Protein AF-F5CR28-F1 (afdb_monomer_lite)

Structure (mmCIF, N/CA/C/O backbone):
data_AF-F5CR28-F1
#
_entry.id   AF-F5CR28-F1
#
loop_
_atom_site.group_PDB
_atom_site.id
_atom_site.type_symbol
_atom_site.label_atom_id
_atom_site.label_alt_id
_atom_site.label_comp_id
_atom_site.label_asym_id
_atom_site.label_entity_id
_atom_site.label_seq_id
_atom_site.pdbx_PDB_ins_code
_atom_site.Cartn_x
_atom_site.Cartn_y
_atom_site.Cartn_z
_atom_site.occupancy
_atom_site.B_iso_or_equiv
_atom_site.auth_seq_id
_atom_site.auth_comp_id
_atom_site.auth_asym_id
_atom_site.auth_atom_id
_atom_site.pdbx_PDB_model_num
ATOM 1 N N . ARG A 1 1 ? -5.682 -2.112 -16.790 1.00 66.12 1 ARG A N 1
ATOM 2 C CA . ARG A 1 1 ? -5.775 -3.571 -17.037 1.00 66.12 1 ARG A CA 1
ATOM 3 C C . ARG A 1 1 ? -5.059 -4.233 -15.878 1.00 66.12 1 ARG A C 1
ATOM 5 O O . ARG A 1 1 ? -3.949 -3.812 -15.618 1.00 66.12 1 ARG A O 1
ATOM 12 N N . ILE A 1 2 ? -5.684 -5.152 -15.150 1.00 67.88 2 ILE A N 1
ATOM 13 C CA . ILE A 1 2 ? -4.972 -5.918 -14.116 1.00 67.88 2 ILE A CA 1
ATOM 14 C C . ILE A 1 2 ? -4.130 -6.959 -14.855 1.00 67.88 2 ILE A C 1
ATOM 16 O O . ILE A 1 2 ? -4.662 -7.617 -15.750 1.00 67.88 2 ILE A O 1
ATOM 20 N N . ASP A 1 3 ? -2.832 -7.037 -14.564 1.00 73.31 3 ASP A N 1
ATOM 21 C CA . ASP A 1 3 ? -1.926 -7.952 -15.268 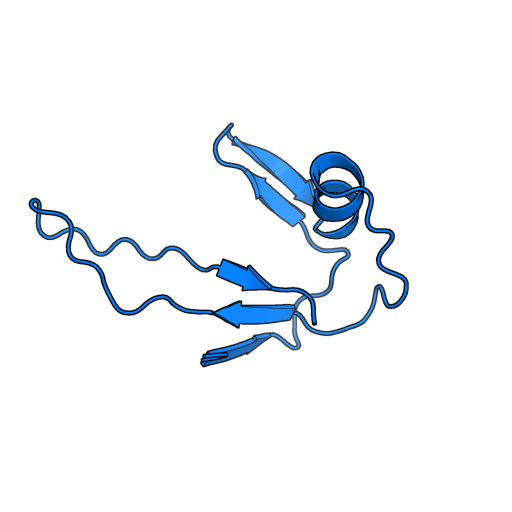1.00 73.31 3 ASP A CA 1
ATOM 22 C C . ASP A 1 3 ? -1.661 -9.231 -14.464 1.00 73.31 3 ASP A C 1
ATOM 24 O O . ASP A 1 3 ? -1.355 -10.254 -15.070 1.00 73.31 3 ASP A O 1
ATOM 28 N N . ASP A 1 4 ? -1.787 -9.190 -13.131 1.00 77.88 4 ASP A N 1
ATOM 29 C CA . ASP A 1 4 ? -1.578 -10.348 -12.255 1.00 77.88 4 ASP A CA 1
ATOM 30 C C . ASP A 1 4 ? -2.259 -10.170 -10.885 1.00 77.88 4 ASP A C 1
ATOM 32 O O . ASP A 1 4 ? -2.641 -9.055 -10.511 1.00 77.88 4 ASP A O 1
ATOM 36 N N . VAL A 1 5 ? -2.363 -11.257 -10.118 1.00 81.88 5 VAL A N 1
ATOM 37 C CA . VAL A 1 5 ? -2.787 -11.239 -8.706 1.00 81.88 5 VAL A CA 1
ATOM 38 C C . VAL A 1 5 ? -1.679 -11.850 -7.854 1.00 81.88 5 VAL A C 1
ATOM 40 O O . VAL A 1 5 ? -1.317 -13.011 -8.045 1.00 81.88 5 VAL A O 1
ATOM 43 N N . ASP A 1 6 ? -1.150 -11.080 -6.905 1.00 82.25 6 ASP A N 1
ATOM 44 C CA . ASP A 1 6 ? -0.170 -11.559 -5.933 1.00 82.25 6 ASP A CA 1
ATOM 45 C C . ASP A 1 6 ? -0.880 -12.162 -4.720 1.00 82.25 6 ASP A C 1
ATOM 47 O O . ASP A 1 6 ? -1.344 -11.454 -3.827 1.00 82.25 6 ASP A O 1
ATOM 51 N N . TRP A 1 7 ? -0.960 -13.491 -4.696 1.00 83.31 7 TRP A N 1
ATOM 52 C CA . TRP A 1 7 ? -1.541 -14.253 -3.587 1.00 83.31 7 TRP A CA 1
ATOM 53 C C . TRP A 1 7 ? -0.597 -14.410 -2.393 1.00 83.31 7 TRP A C 1
ATOM 55 O O . TRP A 1 7 ? -1.025 -14.882 -1.343 1.00 83.31 7 TRP A O 1
ATOM 65 N N . ASN A 1 8 ? 0.680 -14.049 -2.545 1.00 85.31 8 ASN A N 1
ATOM 66 C CA . ASN A 1 8 ? 1.667 -14.159 -1.473 1.00 85.31 8 ASN A CA 1
ATOM 67 C C . ASN A 1 8 ? 1.781 -12.874 -0.653 1.00 85.31 8 ASN A C 1
ATOM 69 O O . ASN A 1 8 ? 2.444 -12.888 0.382 1.00 8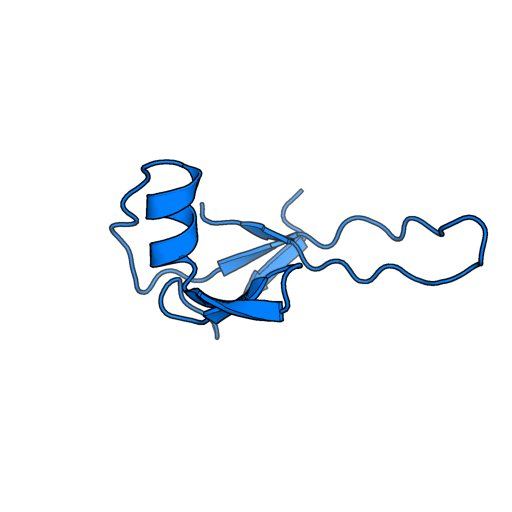5.31 8 ASN A O 1
ATOM 73 N N . LYS A 1 9 ? 1.172 -11.781 -1.125 1.00 84.06 9 LYS A N 1
ATOM 74 C CA . LYS A 1 9 ? 1.176 -10.493 -0.444 1.00 84.06 9 LYS A CA 1
ATOM 75 C C . LYS A 1 9 ? -0.214 -10.069 -0.020 1.00 84.06 9 LYS A C 1
ATOM 77 O O . LYS A 1 9 ? -1.197 -10.305 -0.716 1.00 84.06 9 LYS A O 1
ATOM 82 N N . THR A 1 10 ? -0.259 -9.378 1.105 1.00 89.38 10 THR A N 1
ATOM 83 C CA . THR A 1 10 ? -1.470 -8.861 1.737 1.00 89.38 10 THR A CA 1
ATOM 84 C C . THR A 1 10 ? -1.332 -7.359 2.003 1.00 89.38 10 THR A C 1
ATOM 86 O O . THR A 1 10 ? -0.218 -6.831 2.034 1.00 89.38 10 THR A O 1
ATOM 89 N N . PRO A 1 11 ? -2.433 -6.628 2.241 1.00 87.62 11 PRO A N 1
ATOM 90 C CA . PRO A 1 11 ? -2.392 -5.230 2.663 1.00 87.62 11 PRO A CA 1
ATOM 91 C C . PRO A 1 11 ? -1.516 -4.950 3.897 1.00 87.62 11 PRO A C 1
ATOM 93 O O . PRO A 1 11 ? -1.074 -3.814 4.085 1.00 87.62 11 PRO A O 1
ATOM 96 N N . LYS A 1 12 ? -1.264 -5.967 4.733 1.00 89.50 12 LYS A N 1
ATOM 97 C CA . LYS A 1 12 ? -0.376 -5.887 5.903 1.00 89.50 12 LYS A CA 1
ATOM 98 C C . LYS A 1 12 ? 1.103 -5.780 5.527 1.00 89.50 12 LYS A C 1
ATOM 100 O O . LYS A 1 12 ? 1.897 -5.348 6.359 1.00 89.50 12 LYS A O 1
ATOM 105 N N . ASP A 1 13 ? 1.470 -6.156 4.304 1.00 90.31 13 ASP A N 1
ATOM 106 C CA . ASP A 1 13 ? 2.842 -6.040 3.829 1.00 90.31 13 ASP A CA 1
ATOM 107 C C . ASP A 1 13 ? 3.251 -4.584 3.604 1.00 90.31 13 ASP A C 1
ATOM 109 O O . ASP A 1 13 ? 2.430 -3.686 3.390 1.00 90.31 13 ASP A O 1
ATOM 113 N N . SER A 1 14 ? 4.563 -4.369 3.640 1.00 90.44 14 SER A N 1
ATOM 114 C CA . SER A 1 14 ? 5.184 -3.063 3.458 1.00 90.44 14 SER A CA 1
ATOM 115 C C . SER A 1 14 ? 5.745 -2.888 2.053 1.00 90.44 14 SER A C 1
ATOM 117 O O . SER A 1 14 ? 6.179 -3.840 1.400 1.00 90.44 14 SER A O 1
ATOM 119 N N . PHE A 1 15 ? 5.796 -1.639 1.605 1.00 87.88 15 PHE A N 1
ATOM 120 C CA . PHE A 1 15 ? 6.538 -1.229 0.424 1.00 87.88 15 PHE A CA 1
ATOM 121 C C . PHE A 1 15 ? 7.372 0.015 0.725 1.00 87.88 15 PHE A C 1
ATOM 123 O O . PHE A 1 15 ? 7.071 0.798 1.630 1.00 87.88 15 PHE A O 1
ATOM 130 N N . THR A 1 16 ? 8.442 0.192 -0.043 1.00 88.88 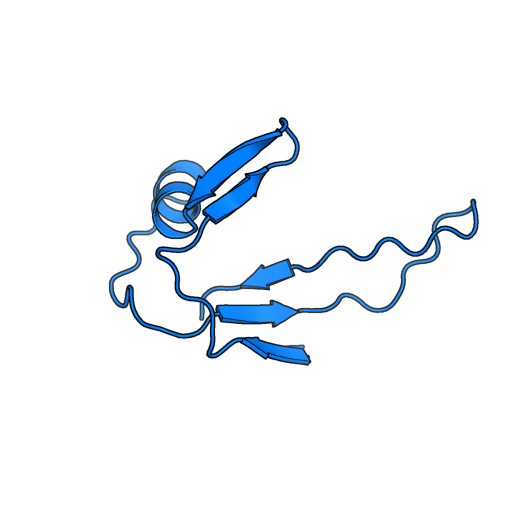16 THR A N 1
ATOM 131 C CA . THR A 1 16 ? 9.306 1.365 0.068 1.00 88.88 16 THR A CA 1
ATOM 132 C C . THR A 1 16 ? 8.719 2.515 -0.744 1.00 88.88 16 THR A C 1
ATOM 134 O O . THR A 1 16 ? 8.501 2.402 -1.952 1.00 88.88 16 THR A O 1
ATOM 137 N N . MET A 1 17 ? 8.465 3.634 -0.078 1.00 85.69 17 MET A N 1
ATOM 138 C CA . MET A 1 17 ? 8.057 4.887 -0.699 1.00 85.69 17 MET A CA 1
ATOM 139 C C . MET A 1 17 ? 9.212 5.545 -1.458 1.00 85.69 17 MET A C 1
ATOM 141 O O . MET A 1 17 ? 10.388 5.240 -1.261 1.00 85.69 17 MET A O 1
ATOM 145 N N . SER A 1 18 ? 8.882 6.528 -2.298 1.00 81.69 18 SER A N 1
ATOM 146 C CA . SER A 1 18 ? 9.871 7.326 -3.032 1.00 81.69 18 SER A CA 1
ATOM 147 C C . SER A 1 18 ? 10.826 8.118 -2.133 1.00 81.69 18 SER A C 1
ATOM 149 O O . SER A 1 18 ? 11.901 8.499 -2.584 1.00 81.69 18 SER A O 1
ATOM 151 N N . ASP A 1 19 ? 10.441 8.393 -0.883 1.00 86.38 19 ASP A N 1
ATOM 152 C CA . ASP A 1 19 ? 11.289 9.050 0.120 1.00 86.38 19 ASP A CA 1
ATOM 153 C C . ASP A 1 19 ? 12.225 8.069 0.856 1.00 86.38 19 ASP A C 1
ATOM 155 O O . ASP A 1 19 ? 12.994 8.485 1.723 1.00 86.38 19 ASP A O 1
ATOM 159 N N . GLY A 1 20 ? 12.174 6.779 0.508 1.00 88.50 20 GLY A N 1
ATOM 160 C CA . GLY A 1 20 ? 12.971 5.715 1.111 1.00 88.50 20 GLY A CA 1
ATOM 161 C C . GLY A 1 20 ? 12.387 5.138 2.401 1.00 88.50 20 GLY A C 1
ATOM 162 O O . GLY A 1 20 ? 13.001 4.241 2.977 1.00 88.50 20 GLY A O 1
ATOM 163 N N . LYS A 1 21 ? 11.227 5.610 2.874 1.00 90.56 21 LYS A N 1
ATOM 164 C CA . LYS A 1 21 ? 10.575 5.036 4.058 1.00 90.56 21 LYS A CA 1
ATOM 165 C C . LYS A 1 21 ? 9.777 3.795 3.697 1.00 90.56 21 LYS A C 1
ATOM 167 O O . LYS A 1 21 ? 9.149 3.731 2.645 1.00 90.56 21 LYS A O 1
ATOM 172 N N . GLU A 1 22 ? 9.761 2.827 4.603 1.00 92.44 22 GLU A N 1
ATOM 173 C CA . GLU A 1 22 ? 8.842 1.697 4.513 1.00 92.44 22 GLU A CA 1
ATOM 174 C C . GLU A 1 22 ? 7.502 2.049 5.156 1.00 92.44 22 GLU A C 1
ATOM 176 O O . GLU A 1 22 ? 7.443 2.646 6.234 1.00 92.44 22 GLU A O 1
ATOM 181 N N . ILE A 1 23 ? 6.423 1.677 4.478 1.00 93.06 23 ILE A N 1
ATOM 182 C CA . ILE A 1 23 ? 5.054 1.845 4.955 1.00 93.06 23 ILE A CA 1
ATOM 183 C C . ILE A 1 23 ? 4.212 0.651 4.514 1.00 93.06 23 ILE A C 1
ATOM 185 O O . ILE A 1 23 ? 4.444 0.086 3.446 1.00 93.06 23 ILE A O 1
ATOM 189 N N . THR A 1 24 ? 3.221 0.279 5.319 1.00 91.56 24 THR A N 1
ATOM 190 C CA . THR A 1 24 ? 2.246 -0.752 4.949 1.00 91.56 24 THR A CA 1
ATOM 191 C C . THR A 1 24 ? 1.226 -0.213 3.948 1.00 91.56 24 THR A C 1
ATOM 193 O O . THR A 1 24 ? 0.958 0.995 3.910 1.00 91.56 24 THR A O 1
ATOM 196 N N . PHE A 1 25 ? 0.606 -1.089 3.151 1.00 89.19 25 PHE A N 1
ATOM 197 C CA . PHE A 1 25 ? -0.497 -0.657 2.282 1.00 89.19 25 PHE A CA 1
ATOM 198 C C . PHE A 1 25 ? -1.657 -0.089 3.109 1.00 89.19 25 PHE A C 1
ATOM 200 O O . PHE A 1 25 ? -2.205 0.949 2.744 1.00 89.19 25 PHE A O 1
ATOM 207 N N . LEU A 1 26 ? -1.979 -0.698 4.256 1.00 90.56 26 LEU A N 1
ATOM 208 C CA . LEU A 1 26 ? -2.999 -0.193 5.186 1.00 90.56 26 LEU A CA 1
ATOM 209 C C . LEU A 1 26 ? -2.750 1.270 5.581 1.00 90.56 26 LEU A C 1
ATOM 211 O O . LEU A 1 26 ? -3.617 2.130 5.394 1.00 90.56 26 LEU A O 1
ATOM 215 N N . ASP A 1 27 ? -1.551 1.561 6.091 1.00 90.38 27 ASP A N 1
ATOM 216 C CA . ASP A 1 27 ? -1.192 2.907 6.535 1.00 90.38 27 ASP A CA 1
ATOM 217 C C . ASP A 1 27 ? -1.159 3.894 5.378 1.00 90.38 27 ASP A C 1
ATOM 219 O O . ASP A 1 27 ? -1.569 5.044 5.538 1.00 90.38 27 ASP A O 1
ATOM 223 N N . TYR A 1 28 ? -0.674 3.458 4.217 1.00 91.69 28 TYR A N 1
ATOM 224 C CA . TYR A 1 28 ? -0.619 4.293 3.032 1.00 91.69 28 TYR A CA 1
ATOM 225 C C . TYR A 1 28 ? -2.012 4.738 2.592 1.0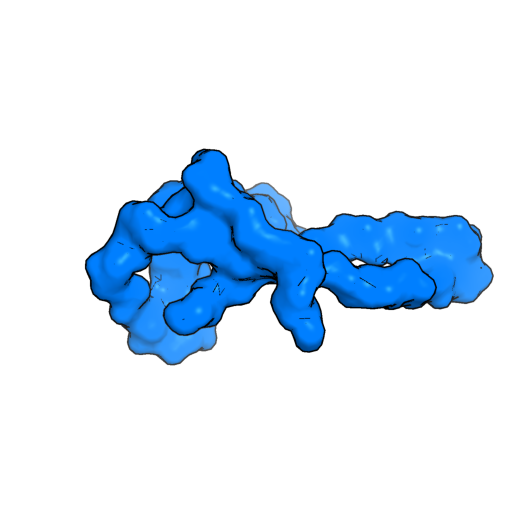0 91.69 28 TYR A C 1
ATOM 227 O O . TYR A 1 28 ? -2.258 5.936 2.456 1.00 91.69 28 TYR A O 1
ATOM 235 N N . TYR A 1 29 ? -2.944 3.801 2.414 1.00 89.25 29 TYR A N 1
ATOM 236 C CA . TYR A 1 29 ? -4.298 4.124 1.963 1.00 89.25 29 TYR A CA 1
ATOM 237 C C . TYR A 1 29 ? -5.086 4.920 3.009 1.00 89.25 29 TYR A C 1
ATOM 239 O O . TYR A 1 29 ? -5.822 5.844 2.654 1.00 89.25 29 TYR A O 1
ATOM 247 N N . SER A 1 30 ? -4.861 4.649 4.294 1.00 90.81 30 SER A N 1
ATOM 248 C CA . SER A 1 30 ? -5.456 5.422 5.385 1.00 90.81 30 SER A CA 1
ATOM 249 C C . SER A 1 30 ? -4.935 6.864 5.415 1.00 90.81 30 SER A C 1
ATOM 251 O O . SER A 1 30 ? -5.724 7.807 5.418 1.00 90.81 30 SER A O 1
ATOM 253 N N . LYS A 1 31 ? -3.614 7.073 5.358 1.00 89.94 31 LYS A N 1
ATOM 254 C CA . LYS A 1 31 ? -3.003 8.411 5.468 1.00 89.94 31 LYS A CA 1
ATOM 255 C C . LYS A 1 31 ? -3.153 9.248 4.201 1.00 89.94 31 LYS A C 1
ATOM 257 O O . LYS A 1 31 ? -3.411 10.445 4.300 1.00 89.94 31 LYS A O 1
ATOM 262 N N . ASN A 1 32 ? -2.988 8.646 3.025 1.00 88.44 32 ASN A N 1
ATOM 263 C CA . ASN A 1 32 ? -2.997 9.381 1.759 1.00 88.44 32 ASN A CA 1
ATOM 264 C C . ASN A 1 32 ? -4.404 9.567 1.190 1.00 88.44 32 ASN A C 1
ATOM 266 O O . ASN A 1 32 ? -4.646 10.559 0.505 1.00 88.44 32 ASN A O 1
ATOM 270 N N . TYR A 1 33 ? -5.316 8.629 1.459 1.00 88.56 33 TYR A N 1
ATOM 271 C CA . TYR A 1 33 ? -6.649 8.620 0.853 1.00 88.56 33 TYR A CA 1
ATOM 272 C C . TYR A 1 33 ? -7.794 8.576 1.874 1.00 88.56 33 TYR A C 1
ATOM 274 O O . TYR A 1 33 ? -8.950 8.687 1.475 1.00 88.56 33 TYR A O 1
ATOM 282 N N . GLY A 1 34 ? -7.514 8.438 3.176 1.00 89.06 34 GLY A N 1
ATOM 283 C CA . GLY A 1 34 ? -8.553 8.315 4.203 1.00 89.06 34 GLY A CA 1
ATOM 284 C C . GLY A 1 34 ? -9.327 6.995 4.133 1.00 89.06 34 GLY A C 1
ATOM 285 O O . GLY A 1 34 ? -10.439 6.914 4.650 1.00 89.06 34 GLY A O 1
ATOM 286 N N . ILE A 1 35 ? -8.780 5.976 3.462 1.00 89.62 35 ILE A N 1
ATOM 287 C CA . ILE A 1 35 ? -9.456 4.696 3.232 1.00 89.62 35 ILE A CA 1
ATOM 288 C C . ILE A 1 35 ? -9.012 3.691 4.292 1.00 89.62 35 ILE A C 1
ATOM 290 O O . ILE A 1 35 ? -7.836 3.344 4.386 1.00 89.62 35 ILE A O 1
ATOM 294 N N . THR A 1 36 ? -9.971 3.175 5.058 1.00 89.00 36 THR A N 1
ATOM 295 C CA . THR A 1 36 ? -9.749 2.034 5.951 1.00 89.00 36 THR A CA 1
ATOM 296 C C . THR A 1 36 ? -10.018 0.741 5.193 1.00 89.00 36 THR A C 1
ATOM 298 O O . THR A 1 36 ? -11.169 0.397 4.914 1.00 89.00 36 THR A O 1
ATOM 301 N N . VAL A 1 37 ? -8.949 0.028 4.854 1.00 86.31 37 VAL A N 1
ATOM 302 C CA . VAL A 1 37 ? -9.025 -1.310 4.260 1.00 86.31 37 VAL A CA 1
ATOM 303 C C . VAL A 1 37 ? -9.571 -2.267 5.322 1.00 86.31 37 VAL A C 1
ATOM 305 O O . VAL A 1 37 ? -9.016 -2.355 6.411 1.00 86.31 37 VAL A O 1
ATOM 308 N N . LYS A 1 38 ? -10.691 -2.937 5.029 1.00 86.31 38 LYS A N 1
ATOM 309 C CA . LYS A 1 38 ? -11.354 -3.856 5.973 1.00 86.31 38 LYS A CA 1
ATOM 310 C C . LYS A 1 38 ? -10.856 -5.292 5.845 1.00 86.31 38 LYS A C 1
ATOM 312 O O . LYS A 1 38 ? -10.683 -5.973 6.846 1.00 86.31 38 LYS A O 1
ATOM 317 N N . GLU A 1 39 ? -10.636 -5.728 4.609 1.00 86.25 39 GLU A N 1
ATOM 318 C CA . GLU A 1 39 ? -10.138 -7.063 4.289 1.00 86.25 39 GLU A CA 1
ATOM 319 C C . GLU A 1 39 ? -8.613 -7.021 4.269 1.00 86.25 39 GLU A C 1
ATOM 321 O O . GLU A 1 39 ? -7.993 -6.727 3.249 1.00 86.25 39 GLU A O 1
ATOM 326 N N . GLU A 1 40 ? -7.993 -7.241 5.425 1.00 85.25 40 GLU A N 1
ATOM 327 C CA . GLU A 1 40 ? -6.537 -7.143 5.560 1.00 85.25 40 GLU A CA 1
ATOM 328 C C . GLU A 1 40 ? -5.787 -8.374 5.021 1.00 85.25 40 GLU A C 1
ATOM 330 O O . GLU A 1 40 ? -4.573 -8.308 4.848 1.00 85.25 40 GLU A O 1
ATOM 335 N N . ASP A 1 41 ? -6.498 -9.473 4.751 1.00 84.75 41 ASP A N 1
ATOM 336 C CA . ASP A 1 41 ? -5.943 -10.739 4.246 1.00 84.75 41 ASP A CA 1
ATOM 337 C C . ASP A 1 41 ? -6.202 -10.942 2.739 1.00 84.75 41 ASP A C 1
ATOM 339 O O . ASP A 1 41 ? -5.934 -12.010 2.189 1.00 84.75 41 ASP A O 1
ATOM 343 N N . GLN A 1 42 ? -6.740 -9.928 2.052 1.00 85.56 42 GLN A N 1
ATOM 344 C CA . GLN A 1 42 ? -6.959 -10.005 0.608 1.00 85.56 42 GLN A CA 1
ATOM 345 C C . GLN A 1 42 ? -5.627 -10.017 -0.166 1.00 85.56 42 GLN A C 1
ATOM 347 O O . GLN A 1 42 ? -4.663 -9.386 0.269 1.00 85.56 42 GLN A O 1
ATOM 352 N N . PRO A 1 43 ? -5.557 -10.681 -1.331 1.00 88.25 43 PRO A N 1
ATOM 353 C CA . PRO A 1 43 ? -4.384 -10.615 -2.195 1.00 88.25 43 PRO A CA 1
ATOM 354 C C . PRO A 1 43 ? -4.244 -9.231 -2.848 1.00 88.25 43 PRO A C 1
ATOM 356 O O . PRO A 1 43 ? -5.226 -8.500 -3.012 1.00 88.25 43 PRO A O 1
ATOM 359 N N . LEU A 1 44 ? -3.031 -8.878 -3.277 1.00 85.75 44 LEU A N 1
ATOM 360 C CA . LEU A 1 44 ? -2.772 -7.607 -3.963 1.00 85.75 44 LEU A CA 1
ATOM 361 C C . LEU A 1 44 ? -2.891 -7.753 -5.483 1.00 85.75 44 LEU A C 1
ATOM 363 O O . LEU A 1 44 ? -2.419 -8.725 -6.072 1.00 85.75 44 LEU A O 1
ATOM 367 N N . LEU A 1 45 ? -3.474 -6.757 -6.152 1.00 83.88 45 LEU A N 1
ATOM 368 C CA . LEU A 1 45 ? -3.509 -6.728 -7.613 1.00 83.88 45 LEU A CA 1
ATOM 369 C C . LEU A 1 45 ? -2.232 -6.089 -8.148 1.00 83.88 45 LEU A C 1
ATOM 371 O O . LEU A 1 45 ? -1.885 -4.969 -7.771 1.00 83.88 45 LEU A O 1
ATOM 375 N N . ILE A 1 46 ? -1.562 -6.766 -9.077 1.00 76.75 46 ILE A N 1
ATOM 376 C CA . ILE A 1 46 ? -0.389 -6.220 -9.753 1.00 76.75 46 ILE A CA 1
ATOM 377 C C . ILE A 1 46 ? -0.830 -5.612 -11.081 1.00 76.75 46 ILE A C 1
ATOM 379 O O . ILE A 1 46 ? -1.384 -6.278 -11.964 1.00 76.75 46 ILE A O 1
ATOM 383 N N . HIS A 1 47 ? -0.501 -4.338 -11.257 1.00 75.25 47 HIS A N 1
ATOM 384 C CA . HIS A 1 47 ? -0.458 -3.709 -12.562 1.00 75.25 47 HIS A CA 1
ATOM 385 C C . HIS A 1 47 ? 0.996 -3.458 -12.965 1.00 75.25 47 HIS A C 1
ATOM 387 O O . HIS A 1 47 ? 1.747 -2.763 -12.275 1.00 75.25 47 HIS A O 1
ATOM 393 N N . ARG A 1 48 ? 1.391 -4.020 -14.110 1.00 68.50 48 ARG A N 1
ATOM 394 C CA . ARG A 1 48 ? 2.692 -3.773 -14.731 1.00 68.50 48 ARG A CA 1
ATOM 395 C C . ARG A 1 48 ? 2.439 -2.823 -15.906 1.00 68.50 48 ARG A C 1
ATOM 397 O O . ARG A 1 48 ? 2.029 -3.290 -16.970 1.00 68.50 48 ARG A O 1
ATOM 404 N N . PRO A 1 49 ? 2.616 -1.496 -15.750 1.00 60.66 49 PRO A N 1
ATOM 405 C CA . PRO A 1 49 ? 2.490 -0.585 -16.879 1.00 60.66 49 PRO A CA 1
ATOM 406 C C . PRO A 1 49 ? 3.424 -1.055 -18.001 1.00 60.66 49 PRO A C 1
ATOM 408 O O . PRO A 1 49 ? 4.591 -1.357 -17.750 1.00 60.66 49 PRO A O 1
ATOM 411 N N . SER A 1 50 ? 2.903 -1.157 -19.232 1.00 52.69 50 SER A N 1
ATOM 412 C CA . SER A 1 50 ? 3.713 -1.536 -20.395 1.00 52.69 50 SER A CA 1
ATOM 413 C C . SER A 1 50 ? 4.945 -0.646 -20.476 1.00 52.69 50 SER A C 1
ATOM 415 O O . SER A 1 50 ? 4.822 0.572 -20.336 1.00 52.69 50 SER A O 1
ATOM 417 N N . GLU A 1 51 ? 6.098 -1.284 -20.688 1.00 50.50 51 GLU A N 1
ATOM 418 C CA . GLU A 1 51 ? 7.438 -0.699 -20.723 1.00 50.50 51 GLU A CA 1
ATOM 419 C C . GLU A 1 51 ? 7.436 0.679 -21.391 1.00 50.50 51 GLU A C 1
ATOM 421 O O . GLU A 1 51 ? 7.486 0.813 -22.614 1.00 50.50 51 GLU A O 1
ATOM 426 N N . ARG A 1 52 ? 7.374 1.741 -20.585 1.00 47.19 52 ARG A N 1
ATOM 427 C CA . ARG A 1 52 ? 7.698 3.071 -21.081 1.00 47.19 52 ARG A CA 1
ATOM 428 C C . ARG A 1 52 ? 9.212 3.166 -21.046 1.00 47.19 52 ARG A C 1
ATOM 430 O O . ARG A 1 52 ? 9.790 3.420 -19.991 1.00 47.19 52 ARG A O 1
ATOM 437 N N . GLN A 1 53 ? 9.844 2.929 -22.197 1.00 44.81 53 GLN A N 1
ATOM 438 C CA . GLN A 1 53 ? 11.219 3.362 -22.420 1.00 44.81 53 GLN A CA 1
ATOM 439 C C . GLN A 1 53 ? 11.281 4.853 -22.093 1.00 44.81 53 GLN A C 1
ATOM 441 O O . GLN A 1 53 ? 10.612 5.672 -22.726 1.00 44.81 53 GLN A O 1
ATOM 446 N N . ASN A 1 54 ? 12.062 5.213 -21.081 1.00 47.59 54 ASN A N 1
ATOM 447 C CA . ASN A 1 54 ? 12.519 6.587 -20.980 1.00 47.59 54 ASN A CA 1
ATOM 448 C C . ASN A 1 54 ? 13.497 6.857 -22.142 1.00 47.59 54 ASN A C 1
ATOM 450 O O . ASN A 1 54 ? 14.071 5.927 -22.711 1.00 47.59 54 ASN A O 1
ATOM 454 N N . ASN A 1 55 ? 13.728 8.127 -22.490 1.00 51.50 55 ASN A N 1
ATOM 455 C CA . ASN A 1 55 ? 14.636 8.532 -23.580 1.00 51.50 55 ASN A CA 1
ATOM 456 C C . ASN A 1 55 ? 16.105 8.063 -23.400 1.00 51.50 55 ASN A C 1
ATOM 458 O O . ASN A 1 55 ? 16.956 8.392 -24.219 1.00 51.50 55 ASN A O 1
ATOM 462 N N . GLN A 1 56 ? 16.411 7.325 -22.328 1.00 56.97 56 GLN A N 1
ATOM 463 C CA . GLN A 1 56 ? 17.722 6.771 -21.988 1.00 56.97 56 GLN A CA 1
ATOM 464 C C . GLN A 1 56 ? 17.781 5.237 -22.133 1.00 56.97 56 GLN A C 1
ATOM 466 O O . GLN A 1 56 ? 18.805 4.639 -21.818 1.00 56.97 56 GLN A O 1
ATOM 471 N N . GLY A 1 57 ? 16.709 4.581 -22.598 1.00 52.88 57 GLY A N 1
ATOM 472 C CA . GLY A 1 57 ? 16.680 3.126 -22.802 1.00 52.88 57 GLY A CA 1
ATOM 473 C C . GLY A 1 57 ? 16.609 2.298 -21.512 1.00 52.88 57 GLY A C 1
ATOM 474 O O . GLY A 1 57 ? 16.745 1.078 -21.564 1.00 52.88 57 GLY A O 1
ATOM 475 N N . MET A 1 58 ? 16.375 2.928 -20.356 1.00 47.84 58 MET A N 1
ATOM 476 C CA . MET A 1 58 ? 16.169 2.235 -19.086 1.00 47.84 58 MET A CA 1
ATOM 477 C C . MET A 1 58 ? 14.712 1.785 -18.954 1.00 47.84 58 MET A C 1
ATOM 479 O O . MET A 1 58 ? 13.777 2.587 -19.023 1.00 47.84 58 MET A O 1
ATOM 483 N N . LEU A 1 59 ? 14.530 0.487 -18.708 1.00 50.56 59 LEU A N 1
ATOM 484 C CA . LEU A 1 59 ? 13.243 -0.100 -18.352 1.00 50.56 59 LEU A CA 1
ATOM 485 C C . LEU A 1 59 ? 12.852 0.371 -16.946 1.00 50.56 59 LEU A C 1
ATOM 487 O O . LEU A 1 59 ? 13.412 -0.081 -15.946 1.00 50.56 59 LEU A O 1
ATOM 491 N N . LEU A 1 60 ? 11.887 1.287 -16.857 1.00 47.94 60 LEU A N 1
ATOM 492 C CA . LEU A 1 60 ? 11.257 1.636 -15.586 1.00 47.94 60 LEU A CA 1
ATOM 493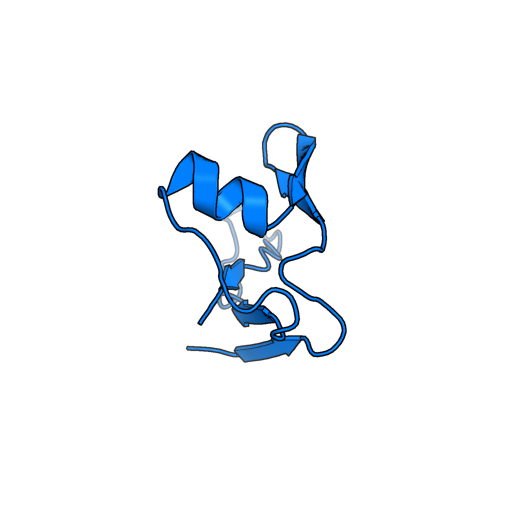 C C . LEU A 1 60 ? 10.299 0.507 -15.200 1.00 47.94 60 LEU A C 1
ATOM 495 O O . LEU A 1 60 ? 9.140 0.482 -15.607 1.00 47.94 60 LEU A O 1
ATOM 499 N N . LYS A 1 61 ? 10.800 -0.451 -14.421 1.00 49.31 61 LYS A N 1
ATOM 500 C CA . LYS A 1 61 ? 10.001 -1.525 -13.824 1.00 49.31 61 LYS A CA 1
ATOM 501 C C . LYS A 1 61 ? 9.239 -0.968 -12.613 1.00 49.31 61 LYS A C 1
ATOM 503 O O . LYS A 1 61 ? 9.567 -1.258 -11.470 1.00 49.31 61 LYS A O 1
ATOM 508 N N . SER A 1 62 ? 8.277 -0.080 -12.847 1.00 54.41 62 SER A N 1
ATOM 509 C CA . SER A 1 62 ? 7.397 0.420 -11.788 1.00 54.41 62 SER A CA 1
ATOM 510 C C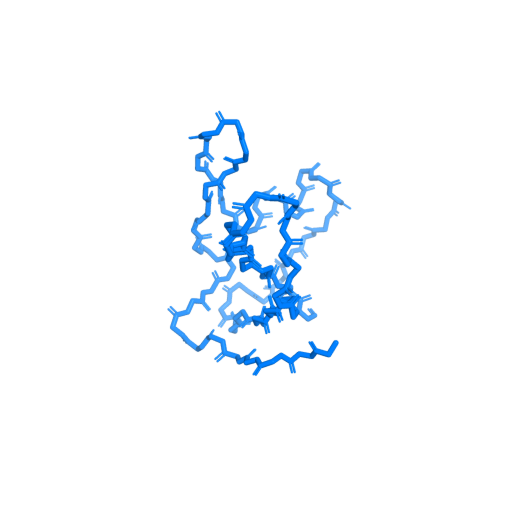 . SER A 1 62 ? 6.265 -0.584 -11.586 1.00 54.41 62 SER A C 1
ATOM 512 O O . SER A 1 62 ? 5.316 -0.596 -12.365 1.00 54.41 62 SER A O 1
ATOM 514 N N . GLU A 1 63 ? 6.369 -1.456 -10.589 1.00 56.09 63 GLU A N 1
ATOM 515 C CA . GLU A 1 63 ? 5.246 -2.302 -10.175 1.00 56.09 63 GLU A CA 1
ATOM 516 C C . GLU A 1 63 ? 4.234 -1.438 -9.413 1.00 56.09 63 GLU A C 1
ATOM 518 O O . GLU A 1 63 ? 4.570 -0.821 -8.404 1.00 56.09 63 GLU A O 1
ATOM 523 N N . ILE A 1 64 ? 3.005 -1.344 -9.928 1.00 63.50 64 ILE A N 1
ATOM 524 C CA . ILE A 1 64 ? 1.914 -0.613 -9.280 1.00 63.50 64 ILE A CA 1
ATOM 525 C C . ILE A 1 64 ? 1.014 -1.651 -8.617 1.00 63.50 64 ILE A C 1
ATOM 527 O O . ILE A 1 64 ? 0.402 -2.472 -9.301 1.00 63.50 64 ILE A O 1
ATOM 531 N N . LEU A 1 65 ? 0.942 -1.615 -7.289 1.00 62.59 65 LEU A N 1
ATOM 532 C CA . LEU A 1 65 ? 0.088 -2.497 -6.497 1.00 62.59 65 LEU A CA 1
ATOM 533 C C . LEU A 1 65 ? -1.225 -1.776 -6.182 1.00 62.59 65 LEU A C 1
ATOM 535 O O . LEU A 1 65 ? -1.225 -0.688 -5.601 1.00 62.59 65 LEU A O 1
ATOM 539 N N . LEU A 1 66 ? -2.339 -2.365 -6.608 1.00 68.31 66 LEU A N 1
ATOM 540 C CA . LEU A 1 66 ? -3.684 -1.816 -6.454 1.00 68.31 66 LEU A CA 1
ATOM 541 C C . LEU A 1 66 ? -4.478 -2.673 -5.463 1.00 68.31 66 LEU A C 1
ATOM 543 O O . LEU A 1 66 ? -4.412 -3.902 -5.507 1.00 68.31 66 LEU A O 1
ATOM 547 N N . LEU A 1 67 ? -5.235 -2.017 -4.584 1.00 66.81 67 LEU A N 1
ATOM 548 C CA . LEU A 1 67 ? -6.260 -2.678 -3.776 1.00 66.81 67 LEU A CA 1
ATOM 549 C C . LEU A 1 67 ? -7.590 -2.668 -4.556 1.00 66.81 67 LEU A C 1
ATOM 551 O O . LEU A 1 67 ? -7.944 -1.602 -5.071 1.00 66.81 67 LEU A O 1
ATOM 555 N N . PRO A 1 68 ? -8.277 -3.819 -4.703 1.00 55.59 68 PRO A N 1
ATOM 556 C CA . PRO A 1 68 ? -9.619 -3.887 -5.283 1.00 55.59 68 PRO A CA 1
ATOM 557 C C . PRO A 1 68 ? -10.701 -3.272 -4.387 1.00 55.59 68 PRO A C 1
ATOM 559 O O . PRO A 1 68 ? -10.518 -3.229 -3.149 1.00 55.59 68 PRO A O 1
#

InterPro domains:
  IPR003100 PAZ domain [PF02170] (1-58)
  IPR003100 PAZ domain [PS50821] (1-68)
  IPR036085 PAZ domain superfamily [SSF101690] (1-56)

Sequence (68 aa):
RIDDVDWNKTPKDSFTMSDGKEITFLDYYSKNYGITVKEEDQPLLIHRPSERQNNQGMLLKSEILLLP

Radius of gyration: 13.5 Å; chains: 1; bounding box: 29×24×30 Å

Secondary structure (DSSP, 8-state):
---EEETT--TTSEEE-TTS-EEEHHHHHHHHH----S-TTPPEEEE-----B-TT--B----EEE--

Organism: Ovis aries (NCBI:txid9940)

pLDDT: mean 76.37, std 15.58, range [44.81, 93.06]

Foldseek 3Di:
DQPDWALPDWQQDWDQDPVRDIDGNQCCCCVVPVDHDPCRNGIWTWDAPPQDQDPVRDGPRDTDTDDD